Protein AF-A0A919GHH7-F1 (afdb_monomer_lite)

Foldseek 3Di:
DPQPVQLVQLLVLCVVVVHDLVNLCVQQVPDSVLSVQCNVPNCNGPRHDDPSSVVSSCVRSVGPPPDDPDPPD

Secondary structure (DSSP, 8-state):
--TTHHHHHHHHHHHHHT--HHHHHHHH---HHHHHHHHHHTTSSSSPPPHHHHHHHHHHTT---S-------

Structure (mmCIF, N/CA/C/O backbone):
data_AF-A0A919GHH7-F1
#
_entry.id   AF-A0A919GHH7-F1
#
loop_
_atom_site.group_PDB
_atom_site.id
_atom_site.type_symbol
_atom_site.label_atom_id
_atom_site.label_alt_id
_atom_site.label_comp_id
_atom_site.label_asym_id
_atom_site.label_entity_id
_atom_site.label_seq_id
_atom_site.pdbx_PDB_ins_code
_atom_site.Cartn_x
_atom_site.Cartn_y
_atom_site.Cartn_z
_atom_site.occupancy
_atom_site.B_iso_or_equiv
_atom_site.auth_seq_id
_atom_site.auth_comp_id
_atom_site.auth_asym_id
_atom_site.auth_atom_id
_atom_site.pdbx_PDB_model_num
ATOM 1 N N . MET A 1 1 ? 9.396 -5.219 11.373 1.00 53.59 1 MET A N 1
ATOM 2 C CA . MET A 1 1 ? 9.473 -4.141 10.371 1.00 53.59 1 MET A CA 1
ATOM 3 C C . MET A 1 1 ? 9.756 -2.863 11.134 1.00 53.59 1 MET A C 1
ATOM 5 O O . MET A 1 1 ? 8.921 -2.507 11.951 1.00 53.59 1 MET A O 1
ATOM 9 N N . THR A 1 2 ? 10.937 -2.263 10.999 1.00 54.47 2 THR A N 1
ATOM 10 C CA . THR A 1 2 ? 11.160 -0.915 11.549 1.00 54.47 2 THR A CA 1
ATOM 11 C C . THR A 1 2 ? 10.637 0.121 10.557 1.00 54.47 2 THR A C 1
ATOM 13 O O . THR A 1 2 ? 10.525 -0.142 9.360 1.00 54.47 2 TH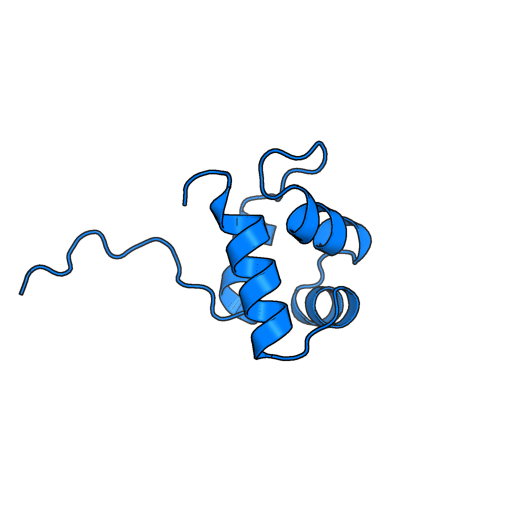R A O 1
ATOM 16 N N . ASP A 1 3 ? 10.285 1.290 11.066 1.00 54.22 3 ASP A N 1
ATOM 17 C CA . ASP A 1 3 ? 9.410 2.284 10.444 1.00 54.22 3 ASP A CA 1
ATOM 18 C C . ASP A 1 3 ? 9.851 2.864 9.074 1.00 54.22 3 ASP A C 1
ATOM 20 O O . ASP A 1 3 ? 9.051 3.395 8.304 1.00 54.22 3 ASP A O 1
ATOM 24 N N . THR A 1 4 ? 11.122 2.700 8.690 1.00 59.41 4 THR A N 1
ATOM 25 C CA . THR A 1 4 ? 11.669 3.126 7.381 1.00 59.41 4 THR A CA 1
ATOM 26 C C . THR A 1 4 ? 11.565 2.043 6.293 1.00 59.41 4 THR A C 1
ATOM 28 O O . THR A 1 4 ? 11.746 2.320 5.104 1.00 59.41 4 THR A O 1
ATOM 31 N N . ASP A 1 5 ? 11.263 0.792 6.651 1.00 76.69 5 ASP A N 1
ATOM 32 C CA . ASP A 1 5 ? 11.270 -0.309 5.682 1.00 76.69 5 ASP A CA 1
ATOM 33 C C . ASP A 1 5 ? 10.103 -0.243 4.688 1.00 76.69 5 ASP A C 1
ATOM 35 O O . ASP A 1 5 ? 10.278 -0.648 3.539 1.00 76.69 5 ASP A O 1
ATOM 39 N N . LEU A 1 6 ? 8.944 0.319 5.060 1.00 81.69 6 LEU A N 1
ATOM 40 C CA . LEU A 1 6 ? 7.756 0.288 4.198 1.00 81.69 6 LEU A CA 1
ATOM 41 C C . LEU A 1 6 ? 7.958 1.033 2.873 1.00 81.69 6 LEU A C 1
ATOM 43 O O . LEU A 1 6 ? 7.772 0.430 1.817 1.00 81.69 6 LEU A O 1
ATOM 47 N N . ALA A 1 7 ? 8.375 2.304 2.903 1.00 86.94 7 ALA A N 1
ATOM 48 C CA . ALA A 1 7 ? 8.588 3.097 1.686 1.00 86.94 7 ALA A CA 1
ATOM 49 C C . ALA A 1 7 ? 9.602 2.431 0.749 1.00 86.94 7 ALA A C 1
ATOM 51 O O . ALA A 1 7 ? 9.394 2.330 -0.465 1.00 86.94 7 ALA A O 1
ATOM 52 N N . ARG A 1 8 ? 10.688 1.899 1.323 1.00 86.19 8 ARG A N 1
ATOM 53 C CA . ARG A 1 8 ? 11.745 1.209 0.580 1.00 86.19 8 ARG A CA 1
ATOM 54 C C . ARG A 1 8 ? 11.252 -0.099 -0.036 1.00 86.19 8 ARG A C 1
ATOM 56 O O . ARG A 1 8 ? 11.540 -0.371 -1.204 1.00 86.19 8 ARG A O 1
ATOM 63 N N . ILE A 1 9 ? 10.531 -0.914 0.732 1.00 86.31 9 ILE A N 1
ATOM 64 C CA . ILE A 1 9 ? 9.973 -2.192 0.284 1.00 86.31 9 ILE A CA 1
ATOM 65 C C . ILE A 1 9 ? 8.926 -1.953 -0.808 1.00 86.31 9 ILE A C 1
ATOM 67 O O . ILE A 1 9 ? 8.999 -2.584 -1.864 1.00 86.31 9 ILE A O 1
ATOM 71 N N . LEU A 1 10 ? 8.013 -1.005 -0.594 1.00 87.31 10 LEU A N 1
ATOM 72 C CA . LEU A 1 10 ? 6.958 -0.648 -1.536 1.00 87.31 10 LEU A CA 1
ATOM 73 C C . LEU A 1 10 ? 7.549 -0.124 -2.850 1.00 87.31 10 LEU A C 1
ATOM 75 O O . LEU A 1 10 ? 7.260 -0.670 -3.915 1.00 87.31 10 LEU A O 1
ATOM 79 N N . SER A 1 11 ? 8.476 0.834 -2.780 1.00 88.25 11 SER A N 1
ATOM 80 C CA . SER A 1 11 ? 9.184 1.362 -3.954 1.00 88.25 11 SER A CA 1
ATOM 81 C C . SER A 1 11 ? 9.939 0.269 -4.718 1.00 88.25 11 SER A C 1
ATOM 83 O O . SER A 1 11 ? 9.910 0.217 -5.951 1.00 88.25 11 SER A O 1
ATOM 85 N N . ARG A 1 12 ? 10.596 -0.658 -4.007 1.00 88.12 12 ARG A N 1
ATOM 86 C CA . ARG A 1 12 ? 11.302 -1.793 -4.621 1.00 88.12 12 ARG A CA 1
ATOM 87 C C . ARG A 1 12 ? 10.341 -2.770 -5.297 1.00 88.12 12 ARG A C 1
ATOM 89 O O . ARG A 1 12 ? 10.645 -3.231 -6.399 1.00 88.12 12 ARG A O 1
ATOM 96 N N . ALA A 1 13 ? 9.219 -3.095 -4.661 1.00 85.69 13 ALA A N 1
ATOM 97 C CA . ALA A 1 13 ? 8.206 -3.991 -5.211 1.00 85.69 13 ALA A CA 1
ATOM 98 C C . ALA A 1 13 ? 7.562 -3.391 -6.467 1.00 85.69 13 ALA A C 1
ATOM 100 O O . ALA A 1 13 ? 7.505 -4.053 -7.505 1.00 85.69 13 ALA A O 1
ATOM 101 N N . MET A 1 14 ? 7.186 -2.111 -6.406 1.00 89.25 14 MET A N 1
ATOM 102 C CA . MET A 1 14 ? 6.633 -1.368 -7.537 1.00 89.25 14 MET A CA 1
ATOM 103 C C . MET A 1 14 ? 7.611 -1.305 -8.708 1.00 89.25 14 MET A C 1
ATOM 105 O O . MET A 1 14 ? 7.242 -1.633 -9.833 1.00 89.25 14 MET A O 1
ATOM 109 N N . ARG A 1 15 ? 8.889 -0.993 -8.452 1.00 90.06 15 ARG A N 1
ATOM 110 C CA . ARG A 1 15 ? 9.922 -0.962 -9.496 1.00 90.06 15 ARG A CA 1
ATOM 111 C C . ARG A 1 15 ? 10.162 -2.333 -10.128 1.00 90.06 15 ARG A C 1
ATOM 113 O O . ARG A 1 15 ? 10.291 -2.415 -11.343 1.00 90.06 15 ARG A O 1
ATOM 120 N N . ARG A 1 16 ? 10.234 -3.407 -9.330 1.00 88.31 16 ARG A N 1
ATOM 121 C CA . ARG A 1 16 ? 10.472 -4.771 -9.841 1.00 88.31 16 ARG A CA 1
ATOM 122 C C . ARG A 1 16 ? 9.321 -5.300 -10.691 1.00 88.31 16 ARG A C 1
ATOM 124 O O . ARG A 1 16 ? 9.568 -6.061 -11.617 1.00 88.31 16 ARG A O 1
ATOM 131 N N . ARG A 1 17 ? 8.084 -4.931 -10.353 1.00 86.00 17 ARG A N 1
ATOM 132 C CA . ARG A 1 17 ? 6.863 -5.419 -11.016 1.00 86.00 17 ARG A CA 1
ATOM 133 C C . ARG A 1 17 ? 6.261 -4.396 -11.989 1.00 86.00 17 ARG A C 1
ATOM 135 O O . ARG A 1 17 ? 5.172 -4.632 -12.493 1.00 86.00 17 ARG A O 1
ATOM 142 N N . HIS A 1 18 ? 6.948 -3.277 -12.240 1.00 89.56 18 HIS A N 1
ATOM 143 C CA . HIS A 1 18 ? 6.459 -2.150 -13.048 1.00 89.56 18 HIS A CA 1
ATOM 144 C C . HIS A 1 18 ? 5.059 -1.650 -12.633 1.00 89.56 18 HIS A C 1
ATOM 146 O O . HIS A 1 18 ? 4.257 -1.245 -13.471 1.00 89.56 18 HIS A O 1
ATOM 152 N N . LE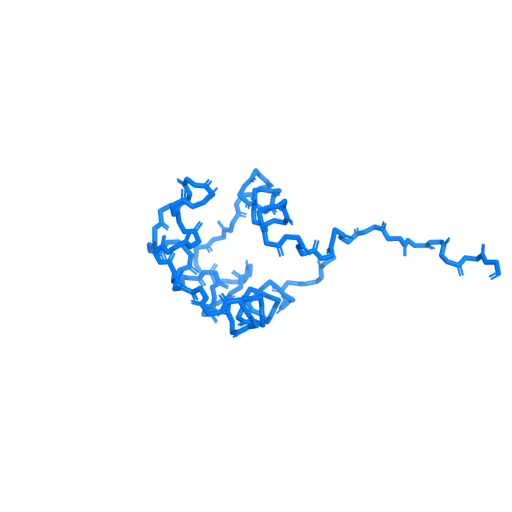U A 1 19 ? 4.759 -1.675 -11.330 1.00 90.75 19 LEU A N 1
ATOM 153 C CA . LEU A 1 19 ? 3.465 -1.249 -10.799 1.00 90.75 19 LEU A CA 1
ATOM 154 C C . LEU A 1 19 ? 3.456 0.256 -10.539 1.00 90.75 19 LEU A C 1
ATOM 156 O O . LEU A 1 19 ? 4.382 0.815 -9.952 1.00 90.75 19 LEU A O 1
ATOM 160 N N . THR A 1 20 ? 2.365 0.903 -10.934 1.00 93.25 20 THR A N 1
ATOM 161 C CA . THR A 1 20 ? 2.062 2.284 -10.553 1.00 93.25 20 THR A CA 1
ATOM 162 C C . THR A 1 20 ? 1.336 2.309 -9.208 1.00 93.25 20 THR A C 1
ATOM 164 O O . THR A 1 20 ? 0.775 1.302 -8.780 1.00 93.25 20 THR A O 1
ATOM 167 N N . ALA A 1 21 ? 1.292 3.467 -8.543 1.00 92.38 21 ALA A N 1
ATOM 168 C CA . ALA A 1 21 ? 0.509 3.615 -7.312 1.00 92.38 21 ALA A CA 1
ATOM 169 C C . ALA A 1 21 ? -0.981 3.294 -7.534 1.00 92.38 21 ALA A C 1
ATOM 171 O O . ALA A 1 21 ? -1.633 2.775 -6.635 1.00 92.38 21 ALA A O 1
ATOM 172 N N . GLN A 1 22 ? -1.498 3.562 -8.741 1.00 95.44 22 GLN A N 1
ATOM 173 C CA . GLN A 1 22 ? -2.857 3.184 -9.125 1.00 95.44 22 GLN A CA 1
ATOM 174 C C . GLN A 1 22 ? -3.010 1.663 -9.200 1.00 95.44 22 GLN A C 1
ATOM 176 O O . GLN A 1 22 ? -3.930 1.126 -8.608 1.00 95.44 22 GLN A O 1
ATOM 181 N N . ALA A 1 23 ? -2.078 0.958 -9.846 1.00 93.81 23 ALA A N 1
ATOM 182 C CA . ALA A 1 23 ? -2.143 -0.499 -9.933 1.00 93.81 23 ALA A CA 1
ATOM 183 C C . ALA A 1 23 ? -2.086 -1.164 -8.546 1.00 93.81 23 ALA A C 1
ATOM 185 O O . ALA A 1 23 ? -2.780 -2.141 -8.297 1.00 93.81 23 ALA A O 1
ATOM 186 N N . VAL A 1 24 ? -1.286 -0.626 -7.618 1.00 92.31 24 VAL A N 1
ATOM 187 C CA . VAL A 1 24 ? -1.263 -1.112 -6.227 1.00 92.31 24 VAL A CA 1
ATOM 188 C C . VAL A 1 24 ? -2.588 -0.823 -5.518 1.00 92.31 24 VAL A C 1
ATOM 190 O O . VAL A 1 24 ? -3.089 -1.684 -4.799 1.00 92.31 24 VAL A O 1
ATOM 193 N N . ALA A 1 25 ? -3.174 0.355 -5.735 1.00 94.62 25 ALA A N 1
ATOM 194 C CA . ALA A 1 25 ? -4.487 0.704 -5.201 1.00 94.62 25 ALA A CA 1
ATOM 195 C C . ALA A 1 25 ? -5.585 -0.242 -5.708 1.00 94.62 25 ALA A C 1
ATOM 197 O O . ALA A 1 25 ? -6.376 -0.741 -4.914 1.00 94.62 25 ALA A O 1
ATOM 198 N N . ASP A 1 26 ? -5.583 -0.552 -7.004 1.00 94.69 26 ASP A N 1
ATOM 199 C CA . ASP A 1 26 ? -6.556 -1.458 -7.619 1.00 94.69 26 ASP A CA 1
ATOM 200 C C . ASP A 1 26 ? -6.441 -2.885 -7.058 1.00 94.69 26 ASP A C 1
ATOM 202 O O . ASP A 1 26 ? -7.448 -3.566 -6.887 1.00 94.69 26 ASP A O 1
ATOM 206 N N . LEU A 1 27 ? -5.221 -3.332 -6.735 1.00 91.62 27 LEU A N 1
ATOM 207 C CA . LEU A 1 27 ? -4.977 -4.666 -6.183 1.00 91.62 27 LEU A CA 1
ATOM 208 C C . LEU A 1 27 ? -5.291 -4.783 -4.683 1.00 91.62 27 LEU A C 1
ATOM 210 O O . LEU A 1 27 ? -5.624 -5.870 -4.229 1.00 91.62 27 LEU A O 1
ATOM 214 N N . THR A 1 28 ? -5.151 -3.698 -3.918 1.00 91.12 28 THR A N 1
ATOM 215 C CA . THR A 1 28 ? -5.293 -3.699 -2.445 1.00 91.12 28 THR A CA 1
ATOM 216 C C . THR A 1 28 ? -6.604 -3.082 -1.956 1.00 91.12 28 THR A C 1
ATOM 218 O O . THR A 1 28 ? -6.920 -3.152 -0.774 1.00 91.12 28 THR A O 1
ATOM 221 N N . GLY A 1 29 ? -7.339 -2.382 -2.824 1.00 94.44 29 GLY A N 1
ATOM 222 C CA . GLY A 1 29 ? -8.479 -1.546 -2.434 1.00 94.44 29 GLY A CA 1
ATOM 223 C C . GLY A 1 29 ? -8.096 -0.274 -1.659 1.00 94.44 29 GLY A C 1
ATOM 224 O O . GLY A 1 29 ? -8.967 0.528 -1.310 1.00 94.44 29 GLY A O 1
ATOM 225 N N . ILE A 1 30 ? -6.805 -0.042 -1.400 1.00 94.69 30 ILE A N 1
ATOM 226 C CA . ILE A 1 30 ? -6.311 1.149 -0.706 1.00 94.69 30 ILE A CA 1
ATOM 227 C C . ILE A 1 30 ? -6.322 2.325 -1.677 1.00 94.69 30 ILE A C 1
ATOM 229 O O . ILE A 1 30 ? -5.841 2.229 -2.800 1.00 94.69 30 ILE A O 1
ATOM 233 N N . ARG A 1 31 ? -6.812 3.490 -1.247 1.00 96.44 31 ARG A N 1
ATOM 234 C CA . ARG A 1 31 ? -6.881 4.662 -2.134 1.00 96.44 31 ARG A CA 1
ATOM 235 C C . ARG A 1 31 ? -5.490 5.089 -2.620 1.00 96.44 31 ARG A C 1
ATOM 237 O O . ARG A 1 31 ? -4.576 5.270 -1.816 1.00 96.44 31 ARG A O 1
ATOM 244 N N . THR A 1 32 ? -5.367 5.404 -3.909 1.00 96.00 32 THR A N 1
ATOM 245 C CA . THR A 1 32 ? -4.115 5.838 -4.560 1.00 96.00 32 THR A CA 1
ATOM 246 C C . THR A 1 32 ? -3.351 6.952 -3.826 1.00 96.00 32 THR A C 1
ATOM 248 O O . THR A 1 32 ? -2.126 6.850 -3.739 1.00 96.00 32 THR A O 1
ATOM 251 N N . PRO A 1 33 ? -3.993 7.994 -3.247 1.00 95.56 33 PRO A N 1
ATOM 252 C CA . PRO A 1 33 ? -3.272 9.004 -2.468 1.00 95.56 33 PRO A CA 1
ATOM 253 C C . PRO A 1 33 ? -2.539 8.434 -1.247 1.00 95.56 33 PRO A C 1
ATOM 255 O O . PRO A 1 33 ? -1.450 8.896 -0.927 1.00 95.56 33 PRO A O 1
ATOM 258 N N . ARG A 1 34 ? -3.094 7.403 -0.595 1.00 94.75 34 ARG A N 1
ATOM 259 C CA . ARG A 1 34 ? -2.449 6.733 0.545 1.00 94.75 34 ARG A CA 1
ATOM 260 C C . ARG A 1 34 ? -1.260 5.901 0.084 1.00 94.75 34 ARG A C 1
ATOM 262 O O . ARG A 1 34 ? -0.198 6.012 0.674 1.00 94.75 34 ARG A O 1
ATOM 269 N N . ILE A 1 35 ? -1.398 5.163 -1.021 1.00 94.38 35 ILE A N 1
ATOM 270 C CA . ILE A 1 35 ? -0.276 4.424 -1.623 1.00 94.38 35 ILE A CA 1
ATOM 271 C C . ILE A 1 35 ? 0.903 5.352 -1.940 1.00 94.38 35 ILE A C 1
ATOM 273 O O . ILE A 1 35 ? 2.046 4.998 -1.663 1.00 94.38 35 ILE A O 1
ATOM 277 N N . ARG A 1 36 ? 0.636 6.543 -2.495 1.00 93.56 36 ARG A N 1
ATOM 278 C CA . ARG A 1 36 ? 1.678 7.554 -2.744 1.00 93.56 36 ARG A CA 1
ATOM 279 C C . ARG A 1 36 ? 2.344 8.000 -1.444 1.00 93.56 36 ARG A C 1
ATOM 281 O O . ARG A 1 36 ? 3.562 7.925 -1.357 1.00 93.56 36 ARG A O 1
ATOM 288 N N . ALA A 1 37 ? 1.552 8.350 -0.430 1.00 93.00 37 ALA A N 1
ATOM 289 C CA . ALA A 1 37 ? 2.078 8.741 0.876 1.00 93.00 37 ALA A CA 1
ATOM 290 C C . ALA A 1 37 ? 2.939 7.634 1.513 1.00 93.00 37 ALA A C 1
ATOM 292 O O . ALA A 1 37 ? 4.018 7.909 2.014 1.00 93.00 37 ALA A O 1
ATOM 293 N N . PHE A 1 38 ? 2.531 6.366 1.428 1.00 91.62 38 PHE A N 1
ATOM 294 C CA . PHE A 1 38 ? 3.326 5.250 1.953 1.00 91.62 38 PHE A CA 1
ATOM 295 C C . PHE A 1 38 ? 4.629 5.035 1.179 1.00 91.62 38 PHE A C 1
ATOM 297 O O . PHE A 1 38 ? 5.632 4.631 1.764 1.00 91.62 38 PHE A O 1
ATOM 304 N N . ALA A 1 39 ? 4.622 5.272 -0.136 1.00 89.31 39 ALA A N 1
ATOM 305 C CA . ALA A 1 39 ? 5.807 5.140 -0.978 1.00 89.31 39 ALA A CA 1
ATOM 306 C C . ALA A 1 39 ? 6.815 6.279 -0.755 1.00 89.31 39 ALA A C 1
ATOM 308 O O . ALA A 1 39 ? 8.014 6.053 -0.914 1.00 89.31 39 ALA A O 1
ATOM 309 N N . GLU A 1 40 ? 6.331 7.467 -0.390 1.00 89.62 40 GLU A N 1
ATOM 310 C CA . GLU A 1 40 ? 7.135 8.666 -0.131 1.00 89.62 40 GLU A CA 1
ATOM 311 C C . GLU A 1 40 ? 7.626 8.719 1.326 1.0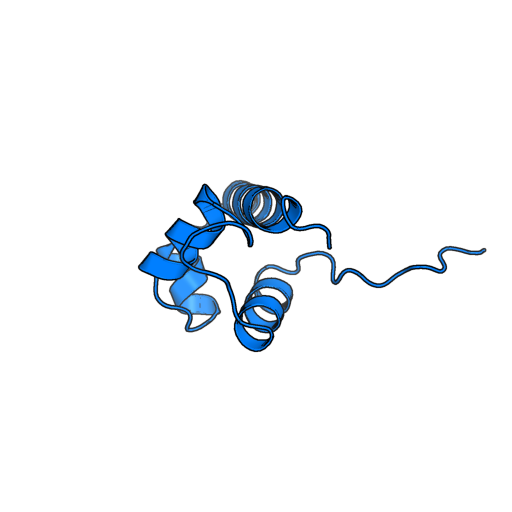0 89.62 40 GLU A C 1
ATOM 313 O O . GLU A 1 40 ? 8.829 8.829 1.558 1.00 89.62 40 GLU A O 1
ATOM 318 N N . ASP A 1 41 ? 6.722 8.547 2.294 1.00 88.38 41 ASP A N 1
ATOM 319 C CA . ASP A 1 41 ? 6.974 8.822 3.715 1.00 88.38 41 ASP A CA 1
ATOM 320 C C . ASP A 1 41 ? 7.026 7.564 4.609 1.00 88.38 41 ASP A C 1
ATOM 322 O O . ASP A 1 41 ? 7.388 7.637 5.786 1.00 88.38 41 ASP A O 1
ATOM 326 N N . GLY A 1 42 ? 6.662 6.386 4.092 1.00 85.94 42 GLY A N 1
ATOM 327 C CA . GLY A 1 42 ? 6.659 5.140 4.870 1.00 85.94 42 GLY A CA 1
ATOM 328 C C . GLY A 1 42 ? 5.614 5.138 5.994 1.00 85.94 42 GLY A C 1
ATOM 329 O O . GLY A 1 42 ? 4.499 5.620 5.804 1.00 85.94 42 GLY A O 1
ATOM 330 N N . THR A 1 43 ? 5.940 4.557 7.157 1.00 82.69 43 THR A N 1
ATOM 331 C CA . THR A 1 43 ? 5.035 4.557 8.330 1.00 82.69 43 THR A CA 1
ATOM 332 C C . THR A 1 43 ? 5.190 5.795 9.219 1.00 82.69 43 THR A C 1
ATOM 334 O O . THR A 1 43 ? 4.355 6.013 10.095 1.00 82.69 43 THR A O 1
ATOM 337 N N . GLU A 1 44 ? 6.215 6.619 8.980 1.00 80.38 44 GLU A N 1
ATOM 338 C CA . GLU A 1 44 ? 6.508 7.838 9.754 1.00 80.38 44 GLU A CA 1
ATOM 339 C C . GLU A 1 44 ? 5.793 9.085 9.222 1.00 80.38 44 GLU A C 1
ATOM 341 O O . GLU A 1 44 ? 5.739 10.116 9.896 1.00 80.38 44 GLU A O 1
ATOM 346 N N . GLY A 1 45 ? 5.215 8.996 8.024 1.00 82.44 45 GLY A N 1
ATOM 347 C CA . GLY A 1 45 ? 4.479 10.090 7.410 1.00 82.44 45 GLY A CA 1
ATOM 348 C C . GLY A 1 45 ? 3.234 10.526 8.190 1.00 82.44 45 GLY A C 1
ATOM 349 O O . GLY A 1 45 ? 2.708 9.796 9.039 1.00 82.44 45 GLY A O 1
ATOM 350 N N . PRO A 1 46 ? 2.678 11.705 7.852 1.00 86.50 46 PRO A N 1
ATOM 351 C CA . PRO A 1 46 ? 1.416 12.184 8.424 1.00 86.50 46 PRO A CA 1
ATOM 352 C C . PRO A 1 46 ? 0.243 11.239 8.117 1.00 86.50 46 PRO A C 1
ATOM 354 O O . PRO A 1 46 ? -0.775 11.248 8.809 1.00 86.50 46 PRO A O 1
ATOM 357 N N . VAL A 1 47 ? 0.387 10.408 7.082 1.00 89.88 47 VAL A N 1
ATOM 358 C CA . VAL A 1 47 ? -0.564 9.370 6.701 1.00 89.88 47 VAL A CA 1
ATOM 359 C C . VAL A 1 47 ? 0.023 8.012 7.071 1.00 89.88 47 VAL A C 1
ATOM 361 O O . VAL A 1 47 ? 0.764 7.414 6.297 1.00 89.88 47 VAL A O 1
ATOM 364 N N . ARG A 1 48 ? -0.335 7.512 8.255 1.00 89.56 48 ARG A N 1
ATOM 365 C CA . ARG A 1 48 ? 0.106 6.193 8.726 1.00 89.56 48 ARG A CA 1
ATOM 366 C C . ARG A 1 48 ? -0.786 5.078 8.159 1.00 89.56 48 ARG A C 1
ATOM 368 O O . ARG A 1 48 ? -2.013 5.254 8.132 1.00 89.56 48 ARG A O 1
ATOM 375 N N . PRO A 1 49 ? -0.209 3.955 7.698 1.00 88.81 49 PRO A N 1
ATOM 376 C CA . PRO A 1 49 ? -0.982 2.791 7.287 1.00 88.81 49 PRO A CA 1
ATOM 377 C C . PRO A 1 49 ? -1.583 2.088 8.506 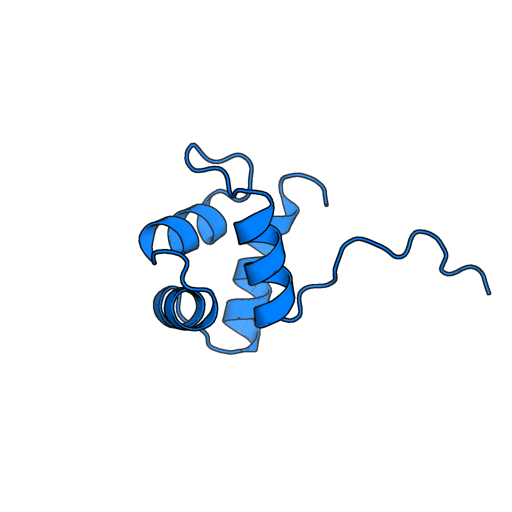1.00 88.81 49 PRO A C 1
ATOM 379 O O . PRO A 1 49 ? -0.962 2.030 9.571 1.00 88.81 49 PRO A O 1
ATOM 382 N N . THR A 1 50 ? -2.790 1.551 8.357 1.00 91.25 50 THR A N 1
ATOM 383 C CA . THR A 1 50 ? -3.398 0.707 9.394 1.00 91.25 50 THR A CA 1
ATOM 384 C C . THR A 1 50 ? -2.822 -0.714 9.342 1.00 91.25 50 THR A C 1
ATOM 386 O O . THR A 1 50 ? -2.219 -1.102 8.336 1.00 91.25 50 THR A O 1
ATOM 389 N N . PRO A 1 51 ? -3.002 -1.527 10.399 1.00 88.94 51 PRO A N 1
ATOM 390 C CA . PRO A 1 51 ? -2.610 -2.935 10.370 1.00 88.94 51 PRO A CA 1
ATOM 391 C C . PRO A 1 51 ? -3.239 -3.719 9.209 1.00 88.94 51 PRO A C 1
ATOM 393 O O . PRO A 1 51 ? -2.561 -4.541 8.596 1.00 88.94 51 PRO A O 1
ATOM 396 N N . GLU A 1 52 ? -4.501 -3.442 8.871 1.00 90.81 52 GLU A N 1
ATOM 397 C CA . GLU A 1 52 ? -5.196 -4.071 7.743 1.00 90.81 52 GLU A CA 1
ATOM 398 C C . GLU A 1 52 ? -4.545 -3.686 6.411 1.00 90.81 52 GLU A C 1
ATOM 400 O O . GLU A 1 52 ? -4.239 -4.550 5.597 1.00 90.81 52 GLU A O 1
ATOM 405 N N . GLU A 1 53 ? -4.245 -2.402 6.206 1.00 91.00 53 GLU A N 1
ATOM 406 C CA . GLU A 1 53 ? -3.585 -1.932 4.984 1.00 91.00 53 GLU A CA 1
ATOM 407 C C . GLU A 1 53 ? -2.178 -2.514 4.825 1.00 91.00 53 GLU A C 1
ATOM 409 O O . GLU A 1 53 ? -1.764 -2.854 3.717 1.00 91.00 53 GLU A O 1
ATOM 414 N N . LEU A 1 54 ? -1.438 -2.664 5.927 1.00 88.50 54 LEU A N 1
ATOM 415 C CA . LEU A 1 54 ? -0.142 -3.338 5.917 1.00 88.50 54 LEU A CA 1
ATOM 416 C C . LEU A 1 54 ? -0.274 -4.812 5.526 1.00 88.50 54 LEU A C 1
ATOM 418 O O . LEU A 1 54 ? 0.565 -5.313 4.773 1.00 88.50 54 LEU A O 1
ATOM 422 N N . ALA A 1 55 ? -1.306 -5.502 6.017 1.00 88.00 55 ALA A N 1
ATOM 423 C CA . ALA A 1 55 ? -1.570 -6.890 5.658 1.00 88.00 55 ALA A CA 1
ATOM 424 C C . ALA A 1 55 ? -1.888 -7.024 4.160 1.00 88.00 55 ALA A C 1
ATOM 426 O O . ALA A 1 55 ? -1.242 -7.828 3.488 1.00 88.00 55 ALA A O 1
ATOM 427 N N . GLU A 1 56 ? -2.773 -6.177 3.626 1.00 90.25 56 GLU A N 1
ATOM 428 C CA . GLU A 1 56 ? -3.126 -6.139 2.198 1.00 90.25 56 GLU A CA 1
ATOM 429 C C . GLU A 1 56 ? -1.908 -5.850 1.309 1.00 90.25 56 GLU A C 1
ATOM 431 O O . GLU A 1 56 ? -1.636 -6.570 0.345 1.00 90.25 56 GLU A O 1
ATOM 436 N N . LEU A 1 57 ? -1.106 -4.837 1.661 1.00 87.38 57 LEU A N 1
ATOM 437 C CA . LEU A 1 57 ? 0.134 -4.517 0.945 1.00 87.38 57 LEU A CA 1
ATOM 438 C C . LEU A 1 57 ? 1.104 -5.695 0.949 1.00 87.38 57 LEU A C 1
ATOM 440 O O . LEU A 1 57 ? 1.745 -5.977 -0.064 1.00 87.38 57 LEU A O 1
ATOM 444 N N . THR A 1 58 ? 1.222 -6.379 2.083 1.00 84.94 58 THR A N 1
ATOM 445 C CA .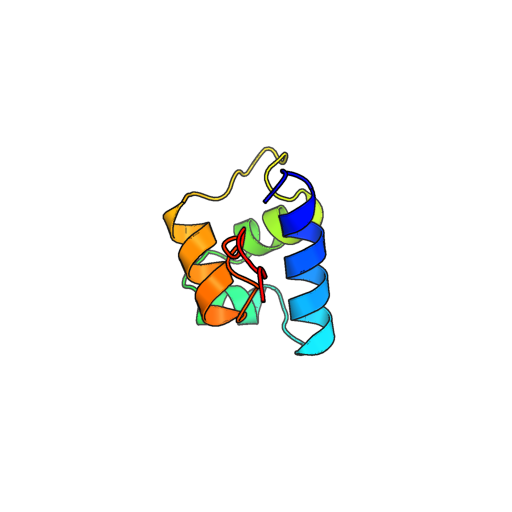 THR A 1 58 ? 2.132 -7.510 2.222 1.00 84.94 58 THR A CA 1
ATOM 446 C C . THR A 1 58 ? 1.678 -8.703 1.388 1.00 84.94 58 THR A C 1
ATOM 448 O O . THR A 1 58 ? 2.512 -9.333 0.737 1.00 84.94 58 THR A O 1
ATOM 451 N N . ASP A 1 59 ? 0.377 -8.984 1.366 1.00 85.88 59 ASP A N 1
ATOM 452 C CA . ASP A 1 59 ? -0.200 -10.105 0.628 1.00 85.88 59 ASP A CA 1
ATOM 453 C C . ASP A 1 59 ? -0.105 -9.898 -0.891 1.00 85.88 59 ASP A C 1
ATOM 455 O O . ASP A 1 59 ? 0.526 -10.680 -1.605 1.00 85.88 59 ASP A O 1
ATOM 459 N N . VAL A 1 60 ? -0.612 -8.766 -1.380 1.00 84.31 60 VAL A N 1
ATOM 460 C CA . VAL A 1 60 ? -0.672 -8.432 -2.811 1.00 84.31 60 VAL A CA 1
ATOM 461 C C . VAL A 1 60 ? 0.711 -8.295 -3.440 1.00 84.31 60 VAL A C 1
ATOM 463 O O . VAL A 1 60 ? 0.977 -8.744 -4.567 1.00 84.31 60 VAL A O 1
ATOM 466 N N . LEU A 1 61 ? 1.622 -7.627 -2.734 1.00 78.31 61 LEU A N 1
ATOM 467 C CA . LEU A 1 61 ? 2.955 -7.370 -3.261 1.00 78.31 61 LEU A CA 1
ATOM 468 C C . LEU A 1 61 ? 3.918 -8.525 -2.972 1.00 78.31 61 LEU A C 1
ATOM 470 O O . LEU A 1 61 ? 5.065 -8.449 -3.419 1.00 78.31 61 LEU A O 1
ATOM 474 N N . ALA A 1 62 ? 3.447 -9.586 -2.298 1.00 74.75 62 ALA A N 1
ATOM 475 C CA . ALA A 1 62 ? 4.267 -10.671 -1.770 1.00 74.75 62 ALA A CA 1
ATOM 476 C C . ALA A 1 62 ? 5.497 -10.114 -1.037 1.00 74.75 62 ALA A C 1
ATOM 478 O O . ALA A 1 62 ? 6.628 -10.577 -1.225 1.00 74.75 62 ALA A O 1
ATOM 479 N N . LEU A 1 63 ? 5.291 -9.041 -0.261 1.00 66.88 63 LEU A N 1
ATOM 480 C CA . LEU A 1 63 ? 6.371 -8.471 0.533 1.00 66.88 63 LEU A CA 1
ATOM 481 C C . LEU A 1 63 ? 6.770 -9.518 1.569 1.00 66.88 63 LEU A C 1
ATOM 483 O O . LEU A 1 63 ? 5.910 -10.270 2.036 1.00 66.88 63 LEU A O 1
ATOM 487 N N . PRO A 1 64 ? 8.053 -9.594 1.949 1.00 58.00 64 PRO A N 1
ATOM 488 C CA . PRO A 1 64 ? 8.438 -10.450 3.055 1.00 58.00 64 PRO A CA 1
ATOM 489 C C . PRO A 1 64 ? 7.627 -10.041 4.293 1.00 58.00 64 PRO A C 1
ATOM 491 O O . PRO A 1 64 ? 7.859 -8.976 4.872 1.00 58.00 64 PRO A O 1
ATOM 494 N N . ARG A 1 65 ? 6.659 -10.886 4.691 1.00 54.66 65 ARG A N 1
ATOM 495 C CA . ARG A 1 65 ? 6.016 -10.806 6.008 1.00 54.66 65 ARG A CA 1
ATOM 496 C C . ARG A 1 65 ? 7.163 -10.840 7.006 1.00 54.66 65 ARG A C 1
ATOM 498 O O . ARG A 1 65 ? 7.971 -11.763 6.976 1.00 54.66 65 ARG A O 1
ATOM 505 N N . SER A 1 66 ? 7.298 -9.811 7.836 1.00 59.41 66 SER A N 1
ATOM 506 C CA . SER A 1 66 ? 8.344 -9.780 8.858 1.00 59.41 66 SER A CA 1
ATOM 507 C C . SER A 1 66 ? 8.028 -10.807 9.948 1.00 59.41 66 SER A C 1
ATOM 509 O O . SER A 1 66 ? 7.535 -10.439 11.007 1.00 59.41 66 SER A O 1
ATOM 511 N N . ALA A 1 67 ? 8.272 -12.084 9.669 1.00 42.88 67 ALA A N 1
ATOM 512 C CA . ALA A 1 67 ? 8.365 -13.163 10.635 1.00 42.88 67 ALA A CA 1
ATOM 513 C C . ALA A 1 67 ? 9.065 -14.361 9.979 1.00 42.88 67 ALA A C 1
ATOM 515 O O . ALA A 1 67 ? 8.422 -15.290 9.502 1.00 42.88 67 ALA A O 1
ATOM 516 N N . ASP A 1 68 ? 10.393 -14.333 9.998 1.00 40.94 68 ASP A N 1
ATOM 517 C CA . ASP A 1 68 ? 11.104 -15.507 10.489 1.00 40.94 68 ASP A CA 1
ATOM 518 C C . ASP A 1 68 ? 12.212 -15.050 11.455 1.00 40.94 68 ASP A C 1
ATOM 520 O O . ASP A 1 68 ? 13.271 -14.607 11.009 1.00 40.94 68 ASP A O 1
ATOM 524 N N . PRO A 1 69 ? 11.970 -15.045 12.780 1.00 46.22 69 PRO A N 1
ATOM 525 C CA . PRO A 1 69 ? 13.040 -14.941 13.761 1.00 46.22 69 PRO A CA 1
ATOM 526 C C . PRO A 1 69 ? 13.753 -16.280 14.037 1.00 46.22 69 PRO A C 1
ATOM 528 O O . PRO A 1 69 ? 14.548 -16.321 14.968 1.00 46.22 69 PRO A O 1
ATOM 531 N N . LEU A 1 70 ? 13.521 -17.361 13.281 1.00 48.12 70 LEU A N 1
ATOM 532 C CA . LEU A 1 70 ? 14.159 -18.663 13.509 1.00 48.12 70 LEU A CA 1
ATOM 533 C C . LEU A 1 70 ? 14.492 -19.391 12.197 1.00 48.12 70 LEU A C 1
ATOM 535 O O . LEU A 1 70 ? 14.083 -20.525 11.957 1.00 48.12 70 LEU A O 1
ATOM 539 N N . GLY A 1 71 ? 15.397 -18.791 11.427 1.00 42.31 71 GLY A N 1
ATOM 540 C CA . GLY A 1 71 ? 16.313 -19.542 10.570 1.00 42.31 71 GLY A CA 1
ATOM 541 C C . GLY A 1 71 ? 17.429 -20.207 11.388 1.00 42.31 71 GLY A C 1
ATOM 542 O O . GLY A 1 71 ? 18.601 -20.014 11.080 1.00 42.31 71 GLY A O 1
ATOM 543 N N . GLU A 1 72 ? 17.090 -20.935 12.455 1.00 46.34 72 GLU A N 1
ATOM 544 C CA . GLU A 1 72 ? 17.972 -21.963 13.011 1.00 46.34 72 GLU A CA 1
ATOM 545 C C . GLU A 1 72 ? 17.677 -23.261 12.261 1.00 46.34 72 GLU A C 1
ATOM 547 O O . GLU A 1 72 ? 16.661 -23.895 12.545 1.00 46.34 72 GLU A O 1
ATOM 552 N N . ARG A 1 73 ? 18.539 -23.633 11.307 1.00 47.47 73 ARG A N 1
ATOM 553 C CA . ARG A 1 73 ? 19.046 -24.998 11.061 1.00 47.47 73 ARG A CA 1
ATOM 554 C C . ARG A 1 73 ? 20.256 -24.944 10.136 1.00 47.47 73 ARG A C 1
ATOM 556 O O . ARG A 1 73 ? 20.134 -24.345 9.047 1.00 47.47 73 ARG A O 1
#

Sequence (73 aa):
MTDTDLARILSRAMRRRHLTAQAVADLTGIRTPRIRAFAEDGTEGPVRPTPEELAELTDVLALPRSADPLGER

Organism: NCBI:txid67307

InterPro domains:
  IPR010982 Lambda repressor-like, DNA-binding dom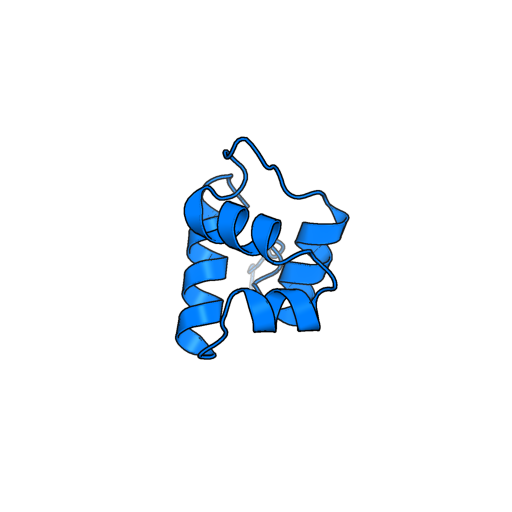ain superfamily [SSF47413] (3-45)

pLDDT: mean 81.34, std 16.01, range [40.94, 96.44]

Radius of gyration: 12.28 Å; chains: 1; bounding box: 28×37×27 Å